Protein AF-A0A3S0BP00-F1 (afdb_monomer_lite)

Structure (mmCIF, N/CA/C/O backbone):
data_AF-A0A3S0BP00-F1
#
_entry.id   AF-A0A3S0BP00-F1
#
loop_
_atom_site.group_PDB
_atom_site.id
_atom_site.type_symbol
_atom_site.label_atom_id
_atom_site.label_alt_id
_atom_site.label_comp_id
_atom_site.label_asym_id
_atom_site.label_entity_id
_atom_site.label_seq_id
_atom_site.pdbx_PDB_ins_code
_atom_site.Cartn_x
_atom_site.Cartn_y
_atom_site.Cartn_z
_atom_site.occupancy
_atom_site.B_iso_or_equiv
_atom_site.auth_seq_id
_atom_site.auth_comp_id
_atom_site.auth_asym_id
_atom_site.auth_atom_id
_atom_site.pdbx_PDB_model_num
ATOM 1 N N . MET A 1 1 ? 14.928 4.544 -26.902 1.00 78.81 1 MET A N 1
ATOM 2 C CA . MET A 1 1 ? 15.218 5.334 -25.684 1.00 78.81 1 MET A CA 1
ATOM 3 C C . MET A 1 1 ? 14.248 4.866 -24.608 1.00 78.81 1 MET A C 1
ATOM 5 O O . MET A 1 1 ? 13.083 4.694 -24.941 1.00 78.81 1 MET A O 1
ATOM 9 N N . TRP A 1 2 ? 14.721 4.586 -23.392 1.00 85.06 2 TRP A N 1
ATOM 10 C CA . TRP A 1 2 ? 13.916 4.053 -22.280 1.00 85.06 2 TRP A CA 1
ATOM 11 C C . TRP A 1 2 ? 13.899 5.054 -21.118 1.00 85.06 2 TRP A C 1
ATOM 13 O O . TRP A 1 2 ? 14.883 5.765 -20.926 1.00 85.06 2 TRP A O 1
ATOM 23 N N . ALA A 1 3 ? 12.807 5.092 -20.351 1.00 86.81 3 ALA A N 1
ATOM 24 C CA . ALA A 1 3 ? 12.664 5.904 -19.141 1.00 86.81 3 ALA A CA 1
ATOM 25 C C . ALA A 1 3 ? 12.012 5.068 -18.027 1.00 86.81 3 ALA A C 1
ATOM 27 O O . ALA A 1 3 ? 11.095 4.292 -18.296 1.00 86.81 3 ALA A O 1
ATOM 28 N N . LEU A 1 4 ? 12.501 5.210 -16.794 1.00 87.50 4 LEU A N 1
ATOM 29 C CA . LEU A 1 4 ? 12.052 4.470 -15.609 1.00 87.50 4 LEU A CA 1
ATOM 30 C C . LEU A 1 4 ? 12.280 5.298 -14.340 1.00 87.50 4 LEU A C 1
ATOM 32 O O . LEU A 1 4 ? 13.066 6.245 -14.352 1.00 87.50 4 LEU A O 1
ATOM 36 N N . GLY A 1 5 ? 11.629 4.912 -13.250 1.00 85.00 5 GLY A N 1
ATOM 37 C CA . GLY A 1 5 ? 11.647 5.598 -11.967 1.00 85.00 5 GLY A CA 1
ATOM 38 C C . GLY A 1 5 ? 10.783 6.854 -11.968 1.00 85.00 5 GLY A C 1
ATOM 39 O O . GLY A 1 5 ? 9.854 7.007 -12.766 1.00 85.00 5 GLY A O 1
ATOM 40 N N . ASP A 1 6 ? 11.130 7.780 -11.082 1.00 88.00 6 ASP A N 1
ATOM 41 C CA . ASP A 1 6 ? 10.330 8.963 -10.746 1.00 88.00 6 ASP A CA 1
ATOM 42 C C . ASP A 1 6 ? 10.063 9.906 -11.932 1.00 88.00 6 ASP A C 1
ATOM 44 O O . ASP A 1 6 ? 9.112 10.681 -11.901 1.00 88.00 6 ASP A O 1
ATOM 48 N N . ILE A 1 7 ? 10.857 9.823 -13.009 1.00 88.50 7 ILE A N 1
ATOM 49 C CA . ILE A 1 7 ? 10.623 10.589 -14.246 1.00 88.50 7 ILE A CA 1
ATOM 50 C C . ILE A 1 7 ? 9.359 10.135 -14.996 1.00 88.50 7 ILE A C 1
ATOM 52 O O . ILE A 1 7 ? 8.785 10.905 -15.762 1.00 88.50 7 ILE A O 1
ATOM 56 N N . ARG A 1 8 ? 8.939 8.878 -14.806 1.00 82.50 8 ARG A N 1
ATOM 57 C CA . ARG A 1 8 ? 7.777 8.276 -15.476 1.00 82.50 8 ARG A CA 1
ATOM 58 C C . ARG A 1 8 ? 6.666 7.954 -14.486 1.00 82.50 8 ARG A C 1
ATOM 60 O O . ARG A 1 8 ? 5.494 8.055 -14.846 1.00 82.50 8 ARG A O 1
ATOM 67 N N . ASN A 1 9 ? 7.016 7.520 -13.278 1.00 76.25 9 ASN A N 1
ATOM 68 C CA . ASN A 1 9 ? 6.056 6.953 -12.347 1.00 76.25 9 ASN A CA 1
ATOM 69 C C . ASN A 1 9 ? 5.462 8.009 -11.400 1.00 76.25 9 ASN A C 1
ATOM 71 O O . ASN A 1 9 ? 6.221 8.645 -10.668 1.00 76.25 9 ASN A O 1
ATOM 75 N N . PRO A 1 10 ? 4.124 8.171 -11.342 1.00 76.06 10 PRO A N 1
ATOM 76 C CA . PRO A 1 10 ? 3.500 9.024 -10.330 1.00 76.06 10 PRO A CA 1
ATOM 77 C C . PRO A 1 10 ? 3.740 8.505 -8.902 1.00 76.06 10 PRO A C 1
ATOM 79 O O . PRO A 1 10 ? 3.778 9.294 -7.961 1.00 76.06 10 PRO A O 1
ATOM 82 N N . ASN A 1 11 ? 3.951 7.195 -8.737 1.00 76.06 11 ASN A N 1
ATOM 83 C CA . ASN A 1 11 ? 4.337 6.579 -7.475 1.00 76.06 11 ASN A CA 1
ATOM 84 C C . ASN A 1 11 ? 5.871 6.554 -7.378 1.00 76.06 11 ASN A C 1
ATOM 86 O O . ASN A 1 11 ? 6.528 5.626 -7.855 1.00 76.06 11 ASN A O 1
ATOM 90 N N . GLN A 1 12 ? 6.439 7.588 -6.761 1.00 83.31 12 GLN A N 1
ATOM 91 C CA . GLN A 1 12 ? 7.886 7.799 -6.615 1.00 83.31 12 GLN A CA 1
ATOM 92 C C . GLN A 1 12 ? 8.483 6.896 -5.521 1.00 83.31 12 GLN A C 1
ATOM 94 O O . GLN A 1 12 ? 8.843 7.335 -4.428 1.00 83.31 12 GLN A O 1
ATOM 99 N N . LEU A 1 13 ? 8.498 5.585 -5.780 1.00 81.94 13 LEU A N 1
ATOM 100 C CA . LEU A 1 13 ? 8.856 4.552 -4.809 1.00 81.94 13 LEU A CA 1
ATOM 101 C C . LEU A 1 13 ? 10.040 3.713 -5.302 1.00 81.94 13 LEU A C 1
ATOM 103 O O . LEU A 1 13 ? 9.995 3.099 -6.369 1.00 81.94 13 LEU A O 1
ATOM 107 N N . LYS A 1 14 ? 11.077 3.584 -4.461 1.00 83.38 14 LYS A N 1
ATOM 108 C CA . LYS A 1 14 ? 12.309 2.829 -4.773 1.00 83.38 14 LYS A CA 1
ATOM 109 C C . LYS A 1 14 ? 12.038 1.410 -5.286 1.00 83.38 14 LYS A C 1
ATOM 111 O O . LYS A 1 14 ? 12.665 0.955 -6.241 1.00 83.38 14 LYS A O 1
ATOM 116 N N . HIS A 1 15 ? 11.138 0.675 -4.635 1.00 82.75 15 HIS A N 1
ATOM 117 C CA . HIS A 1 15 ? 10.867 -0.718 -5.001 1.00 82.75 15 HIS A CA 1
ATOM 118 C C . HIS A 1 15 ? 10.164 -0.831 -6.364 1.00 82.75 15 HIS A C 1
ATOM 120 O O . HIS A 1 15 ? 10.366 -1.818 -7.074 1.00 82.75 15 HIS A O 1
ATOM 126 N N . LEU A 1 16 ? 9.397 0.190 -6.758 1.00 82.69 16 LEU A N 1
ATOM 127 C CA . LEU A 1 16 ? 8.755 0.257 -8.063 1.00 82.69 16 LEU A CA 1
ATOM 128 C C . LEU A 1 16 ? 9.780 0.555 -9.159 1.00 82.69 16 LEU A C 1
ATOM 130 O O . LEU A 1 16 ? 9.845 -0.198 -10.129 1.00 82.69 16 LEU A O 1
ATOM 134 N N . ALA A 1 17 ? 10.670 1.528 -8.938 1.00 83.12 17 ALA A N 1
ATOM 135 C CA . ALA A 1 17 ? 11.780 1.826 -9.847 1.00 83.12 17 ALA A CA 1
ATOM 136 C C . ALA A 1 17 ? 12.671 0.594 -10.111 1.00 83.12 17 ALA A C 1
ATOM 138 O O . ALA A 1 17 ? 13.029 0.302 -11.252 1.00 83.12 17 ALA A O 1
ATOM 139 N N . ASN A 1 18 ? 12.963 -0.206 -9.077 1.00 86.88 18 ASN A N 1
ATOM 140 C CA . ASN A 1 18 ? 13.702 -1.466 -9.234 1.00 86.88 18 ASN A CA 1
ATOM 141 C C . ASN A 1 18 ? 12.959 -2.486 -10.116 1.00 86.88 18 ASN A C 1
ATOM 143 O O . ASN A 1 18 ? 13.577 -3.229 -10.885 1.00 86.88 18 ASN A O 1
ATOM 147 N N . ARG A 1 19 ? 11.629 -2.555 -9.999 1.00 84.94 19 ARG A N 1
ATOM 148 C CA . ARG A 1 19 ? 10.803 -3.481 -10.783 1.00 84.94 19 ARG A CA 1
ATOM 149 C C . ARG A 1 19 ? 10.701 -3.031 -12.242 1.00 84.94 19 ARG A C 1
ATOM 151 O O . ARG A 1 19 ? 10.785 -3.875 -13.131 1.00 84.94 19 ARG A O 1
ATOM 158 N N . GLU A 1 20 ? 10.609 -1.727 -12.483 1.00 88.19 20 GLU A N 1
ATOM 159 C CA . GLU A 1 20 ? 10.682 -1.126 -13.819 1.00 88.19 20 GLU A CA 1
ATOM 160 C C . GLU A 1 20 ? 12.042 -1.360 -14.479 1.00 88.19 20 GLU A C 1
ATOM 162 O O . GLU A 1 20 ? 12.088 -1.746 -15.645 1.00 88.19 20 GLU A O 1
ATOM 167 N N . ALA A 1 21 ? 13.144 -1.214 -13.733 1.00 89.44 21 ALA A N 1
ATOM 168 C CA . ALA A 1 21 ? 14.489 -1.498 -14.231 1.00 89.44 21 ALA A CA 1
ATOM 169 C C . ALA A 1 21 ? 14.614 -2.938 -14.737 1.00 89.44 21 ALA A C 1
ATOM 171 O O . ALA A 1 21 ? 15.103 -3.161 -15.841 1.00 89.44 21 ALA A O 1
ATOM 172 N N . ARG A 1 22 ? 14.098 -3.918 -13.984 1.00 90.12 22 ARG A N 1
ATOM 173 C CA . ARG A 1 22 ? 14.075 -5.322 -14.426 1.00 90.12 22 ARG A CA 1
ATOM 174 C C . ARG A 1 22 ? 13.313 -5.523 -15.737 1.00 90.12 22 ARG A C 1
ATOM 176 O O . ARG A 1 22 ? 13.783 -6.266 -16.592 1.00 90.12 22 ARG A O 1
ATOM 183 N N . VAL A 1 23 ? 12.159 -4.875 -15.893 1.00 91.38 23 VAL A N 1
ATOM 184 C CA . VAL A 1 23 ? 11.351 -4.953 -17.122 1.00 91.38 23 VAL A CA 1
ATOM 185 C C . VAL A 1 23 ? 12.072 -4.295 -18.297 1.00 91.38 23 VAL A C 1
ATOM 187 O O . VAL A 1 23 ? 12.122 -4.869 -19.380 1.00 91.38 23 VAL A O 1
ATOM 190 N N . ALA A 1 24 ? 12.684 -3.130 -18.081 1.00 91.69 24 ALA A N 1
ATOM 191 C CA . ALA A 1 24 ? 13.457 -2.442 -19.107 1.00 91.69 24 ALA A CA 1
ATOM 192 C C . ALA A 1 24 ? 14.658 -3.282 -19.570 1.00 91.69 24 ALA A C 1
ATOM 194 O O . ALA A 1 24 ? 14.841 -3.464 -20.770 1.00 91.69 24 ALA A O 1
ATOM 195 N N . PHE A 1 25 ? 15.436 -3.848 -18.639 1.00 93.62 25 PHE A N 1
ATOM 196 C CA . PHE A 1 25 ? 16.562 -4.720 -18.983 1.00 93.62 25 PHE A CA 1
ATOM 197 C C . PHE A 1 25 ? 16.117 -5.983 -19.726 1.00 93.62 25 PHE A C 1
ATOM 199 O O . PHE A 1 25 ? 16.738 -6.324 -20.730 1.00 93.62 25 PHE A O 1
ATOM 206 N N . HIS A 1 26 ? 15.030 -6.636 -19.291 1.00 93.94 26 HIS A N 1
ATOM 207 C CA . HIS A 1 26 ? 14.463 -7.788 -20.004 1.00 93.94 26 HIS A CA 1
ATOM 208 C C . HIS A 1 26 ? 14.100 -7.421 -21.442 1.00 93.94 26 HIS A C 1
ATOM 210 O O . HIS A 1 26 ? 14.543 -8.084 -22.368 1.00 93.94 26 HIS A O 1
ATOM 216 N N . ASN A 1 27 ? 13.362 -6.329 -21.644 1.00 95.44 27 ASN A N 1
ATOM 217 C CA . ASN A 1 27 ? 12.879 -5.944 -22.972 1.00 95.44 27 ASN A CA 1
ATOM 218 C C . ASN A 1 27 ? 13.998 -5.451 -23.903 1.00 95.44 27 ASN A C 1
ATOM 220 O O . ASN A 1 27 ? 13.858 -5.518 -25.121 1.00 95.44 27 ASN A O 1
ATOM 224 N N . VAL A 1 28 ? 15.101 -4.940 -23.348 1.00 94.25 28 VAL A N 1
ATOM 225 C CA . VAL A 1 28 ? 16.313 -4.627 -24.120 1.00 94.25 28 VAL A CA 1
ATOM 226 C C . VAL A 1 28 ? 17.034 -5.906 -24.553 1.00 94.25 28 VAL A C 1
ATOM 228 O O . VAL A 1 28 ? 17.539 -5.956 -25.671 1.00 94.25 28 VAL A O 1
ATOM 231 N N . ALA A 1 29 ? 17.093 -6.921 -23.687 1.00 96.19 29 ALA A N 1
ATOM 232 C CA . ALA A 1 29 ? 17.773 -8.188 -23.961 1.00 96.19 29 ALA A CA 1
ATOM 233 C C . ALA A 1 29 ? 16.952 -9.155 -24.837 1.00 96.19 29 ALA A C 1
ATOM 235 O O . ALA A 1 29 ? 17.541 -9.930 -25.585 1.00 96.19 29 ALA A O 1
ATOM 236 N N . HIS A 1 30 ? 15.621 -9.089 -24.753 1.00 95.19 30 HIS A N 1
ATOM 237 C CA . HIS A 1 30 ? 14.663 -9.975 -25.424 1.00 95.19 30 HIS A CA 1
ATOM 238 C C . HIS A 1 30 ? 13.616 -9.155 -26.196 1.00 95.19 30 HIS A C 1
ATOM 240 O O . HIS A 1 30 ? 12.448 -9.101 -25.798 1.00 95.19 30 HIS A O 1
ATOM 246 N N . PRO A 1 31 ? 14.009 -8.452 -27.275 1.00 92.00 31 PRO A N 1
ATOM 247 C CA . PRO A 1 31 ? 13.094 -7.595 -28.031 1.00 92.00 31 PRO A CA 1
ATOM 248 C C . PRO A 1 31 ? 11.919 -8.360 -28.666 1.00 92.00 31 PRO A C 1
ATOM 250 O O . PRO A 1 31 ? 10.873 -7.769 -28.930 1.00 92.00 31 PRO A O 1
ATOM 253 N N . GLU A 1 32 ? 12.078 -9.660 -28.903 1.00 96.69 32 GLU A N 1
ATOM 254 C CA . GLU A 1 32 ? 11.057 -10.567 -29.429 1.00 96.69 32 GLU A CA 1
ATOM 255 C C . GLU A 1 32 ? 10.016 -11.028 -28.394 1.00 96.69 32 GLU A C 1
ATOM 257 O O . GLU A 1 32 ? 8.931 -11.449 -28.795 1.00 96.69 32 GLU A O 1
ATOM 262 N N . ASP A 1 33 ? 10.309 -10.923 -27.092 1.00 95.62 33 ASP A N 1
ATOM 263 C CA . ASP A 1 33 ? 9.427 -11.365 -25.999 1.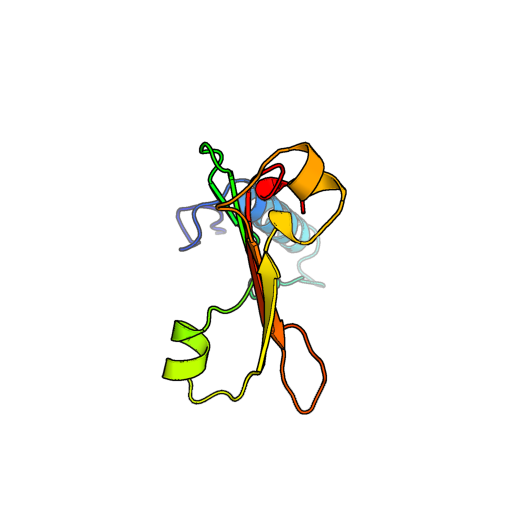00 95.62 33 ASP A CA 1
ATOM 264 C C . ASP A 1 33 ? 9.331 -10.313 -24.874 1.00 95.62 33 ASP A C 1
ATOM 266 O O . ASP A 1 33 ? 9.903 -10.468 -23.785 1.00 95.62 33 ASP A O 1
ATOM 270 N N . PRO A 1 34 ? 8.640 -9.186 -25.128 1.00 93.12 34 PRO A N 1
ATOM 271 C CA . PRO A 1 34 ? 8.560 -8.095 -24.174 1.00 93.12 34 PRO A CA 1
ATOM 272 C C . PRO A 1 34 ? 7.594 -8.404 -23.025 1.00 93.12 34 PRO A C 1
ATOM 274 O O . PRO A 1 34 ? 6.432 -8.765 -23.225 1.00 93.12 34 PRO A O 1
ATOM 277 N N . ILE A 1 35 ? 8.029 -8.112 -21.802 1.00 93.19 35 ILE A N 1
ATOM 278 C CA . ILE A 1 35 ? 7.200 -8.194 -20.598 1.00 93.19 35 ILE A CA 1
ATOM 279 C C . ILE A 1 35 ? 6.662 -6.818 -20.192 1.00 93.19 35 ILE A C 1
ATOM 281 O O . ILE A 1 35 ? 7.246 -5.768 -20.481 1.00 93.19 35 ILE A O 1
ATOM 285 N N . ARG A 1 36 ? 5.524 -6.821 -19.489 1.00 88.62 36 ARG A N 1
ATOM 286 C CA . ARG A 1 36 ? 4.883 -5.618 -18.939 1.00 88.62 36 ARG A CA 1
ATOM 287 C C . ARG A 1 36 ? 4.825 -5.672 -17.423 1.00 88.62 36 ARG A C 1
ATOM 289 O O . ARG A 1 36 ? 4.659 -6.734 -16.826 1.00 88.62 36 ARG A O 1
ATOM 296 N N . LEU A 1 37 ? 4.929 -4.497 -16.815 1.00 83.62 37 LEU A N 1
ATOM 297 C CA . LEU A 1 37 ? 4.760 -4.337 -15.384 1.00 83.62 37 LEU A CA 1
ATOM 298 C C . LEU A 1 37 ? 3.278 -4.173 -15.039 1.00 83.62 37 LEU A C 1
ATOM 300 O O . LEU A 1 37 ? 2.615 -3.287 -15.569 1.00 83.62 37 LEU A O 1
ATOM 304 N N . ASP A 1 38 ? 2.772 -5.009 -14.133 1.00 79.38 38 ASP A N 1
ATOM 305 C CA . ASP A 1 38 ? 1.483 -4.760 -13.491 1.00 79.38 38 ASP A CA 1
ATOM 306 C C . ASP A 1 38 ? 1.674 -3.803 -12.307 1.00 79.38 38 ASP A C 1
ATOM 308 O O . ASP A 1 38 ? 2.258 -4.172 -11.281 1.00 79.38 38 ASP A O 1
ATOM 312 N N . GLU A 1 39 ? 1.196 -2.574 -12.488 1.00 75.19 39 GLU A N 1
ATOM 313 C CA . GLU A 1 39 ? 1.278 -1.465 -11.529 1.00 75.19 39 GLU A CA 1
ATOM 314 C C . GLU A 1 39 ? -0.016 -1.282 -10.730 1.00 75.19 39 GLU A C 1
ATOM 316 O O . GLU A 1 39 ? -0.114 -0.367 -9.919 1.00 75.19 39 GLU A O 1
ATOM 321 N N . ARG A 1 40 ? -1.016 -2.155 -10.916 1.00 73.31 40 ARG A N 1
ATOM 322 C CA . ARG A 1 40 ? -2.293 -2.058 -10.186 1.00 73.31 40 ARG A CA 1
ATOM 323 C C . ARG A 1 40 ? -2.141 -2.314 -8.687 1.00 73.31 40 ARG A C 1
ATOM 325 O O . ARG A 1 40 ? -3.000 -1.925 -7.906 1.00 73.31 40 ARG A O 1
ATOM 332 N N . VAL A 1 41 ? -1.074 -3.006 -8.294 1.00 79.94 41 VAL A N 1
ATOM 333 C CA . VAL A 1 41 ? -0.806 -3.407 -6.911 1.00 79.94 41 VAL A CA 1
ATOM 334 C C . VAL A 1 41 ? 0.616 -2.983 -6.561 1.00 79.94 41 VAL A C 1
ATOM 336 O O . VAL A 1 41 ? 1.570 -3.742 -6.735 1.00 79.94 41 VAL A O 1
ATOM 339 N N . VAL A 1 42 ? 0.754 -1.737 -6.110 1.00 86.38 42 VAL A N 1
ATOM 340 C CA . VAL A 1 42 ? 2.007 -1.185 -5.585 1.00 86.38 42 VAL A CA 1
ATOM 341 C C . VAL A 1 42 ? 1.798 -0.878 -4.100 1.00 86.38 42 VAL A C 1
ATOM 343 O O . VAL A 1 42 ? 1.002 0.008 -3.781 1.00 86.38 42 VAL A O 1
ATOM 346 N N . PRO A 1 43 ? 2.447 -1.616 -3.183 1.00 89.75 43 PRO A N 1
ATOM 347 C CA . PRO A 1 43 ? 2.376 -1.307 -1.764 1.00 89.75 43 PRO A CA 1
ATOM 348 C C . PRO A 1 43 ? 3.157 -0.028 -1.458 1.00 89.75 43 PRO A C 1
ATOM 350 O O . PRO A 1 43 ? 4.188 0.254 -2.063 1.00 89.75 43 PRO A O 1
ATOM 353 N N . HIS A 1 44 ? 2.694 0.740 -0.487 1.00 90.56 44 HIS A N 1
ATOM 354 C CA . HIS A 1 44 ? 3.404 1.898 0.033 1.00 90.56 44 HIS A CA 1
ATOM 355 C C . HIS A 1 44 ? 3.294 1.930 1.553 1.00 90.56 44 HIS A C 1
ATOM 357 O O . HIS A 1 44 ? 2.348 1.399 2.133 1.00 90.56 44 HIS A O 1
ATOM 363 N N . ALA A 1 45 ? 4.290 2.535 2.195 1.00 93.50 45 ALA A N 1
ATOM 364 C CA . ALA A 1 45 ? 4.361 2.598 3.643 1.00 93.50 45 ALA A CA 1
ATOM 365 C C . ALA A 1 45 ? 4.928 3.936 4.120 1.00 93.50 45 ALA A C 1
ATOM 367 O O . ALA A 1 45 ? 5.770 4.543 3.451 1.00 93.50 45 ALA A O 1
ATOM 368 N N . VAL A 1 46 ? 4.483 4.364 5.298 1.00 94.62 46 VAL A N 1
ATOM 369 C CA . VAL A 1 46 ? 5.033 5.489 6.055 1.00 94.62 46 VAL A CA 1
ATOM 370 C C . VAL A 1 46 ? 5.609 4.930 7.352 1.00 94.62 46 VAL A C 1
ATOM 372 O O . VAL A 1 46 ? 4.887 4.363 8.168 1.00 94.62 46 VAL A O 1
ATOM 375 N N . PHE A 1 47 ? 6.916 5.103 7.550 1.00 93.19 47 PHE A N 1
ATOM 376 C CA . PHE A 1 47 ? 7.663 4.570 8.698 1.00 93.19 47 PHE A CA 1
ATOM 377 C C . PHE A 1 47 ? 7.629 5.513 9.916 1.00 93.19 47 PHE A C 1
ATOM 379 O O . PHE A 1 47 ? 8.627 5.685 10.614 1.00 93.19 47 PHE A O 1
ATOM 386 N N . SER A 1 48 ? 6.499 6.194 10.129 1.00 92.69 48 SER A N 1
ATOM 387 C CA . SER A 1 48 ? 6.248 7.008 11.323 1.00 92.69 48 SER A CA 1
ATOM 388 C C . SER A 1 48 ? 5.938 6.130 12.539 1.00 92.69 48 SER A C 1
ATOM 390 O O . SER A 1 48 ? 5.940 4.905 12.452 1.00 92.69 48 SER A O 1
ATOM 392 N N . HIS A 1 49 ? 5.642 6.758 13.678 1.00 89.94 49 HIS A N 1
ATOM 393 C CA . HIS A 1 49 ? 5.060 6.072 14.827 1.00 89.94 49 HIS A CA 1
ATOM 394 C C . HIS A 1 49 ? 3.636 6.601 15.087 1.00 89.94 49 HIS A C 1
ATOM 396 O O . HIS A 1 49 ? 3.508 7.776 15.443 1.00 89.94 49 HIS A O 1
ATOM 402 N N . PRO A 1 50 ? 2.580 5.781 14.909 1.00 91.44 50 PRO A N 1
ATOM 403 C CA . PRO A 1 50 ? 2.593 4.405 14.389 1.00 91.44 50 PRO A CA 1
ATOM 404 C C . PRO A 1 50 ? 2.957 4.327 12.892 1.00 91.44 50 PRO A C 1
ATOM 406 O O . PRO A 1 50 ? 2.884 5.326 12.167 1.00 91.44 50 PRO A O 1
ATOM 409 N N . GLU A 1 51 ? 3.364 3.138 12.438 1.00 95.38 51 GLU A N 1
ATOM 410 C CA . GLU A 1 51 ? 3.607 2.871 11.016 1.00 95.38 51 GLU A CA 1
ATOM 411 C C . GLU A 1 51 ? 2.281 2.819 10.255 1.00 95.38 51 GLU A C 1
ATOM 413 O O . GLU A 1 51 ? 1.232 2.505 10.824 1.00 95.38 51 GLU A O 1
ATOM 418 N N . ILE A 1 52 ? 2.339 3.081 8.952 1.00 96.44 52 ILE A N 1
ATOM 419 C CA . ILE A 1 52 ? 1.202 2.944 8.042 1.00 96.44 52 ILE A CA 1
ATOM 420 C C . ILE A 1 52 ? 1.645 2.105 6.847 1.00 96.44 52 ILE A C 1
ATOM 422 O O . ILE A 1 52 ? 2.678 2.397 6.250 1.00 96.44 52 ILE A O 1
ATOM 426 N N . GLY A 1 53 ? 0.850 1.105 6.480 1.00 96.25 53 GLY A N 1
ATOM 427 C CA . GLY A 1 53 ? 1.011 0.300 5.272 1.00 96.25 53 GLY A CA 1
ATOM 428 C C . GLY A 1 53 ? -0.276 0.300 4.457 1.00 96.25 53 GLY A C 1
ATOM 429 O O . GLY A 1 53 ? -1.375 0.225 5.009 1.00 96.25 53 GLY A O 1
ATOM 430 N N . SER A 1 54 ? -0.171 0.421 3.138 1.00 95.38 54 SER A N 1
ATOM 431 C CA . SER A 1 54 ? -1.338 0.405 2.260 1.00 95.38 54 SER A CA 1
ATOM 432 C C . SER A 1 54 ? -1.016 -0.153 0.881 1.00 95.38 54 SER A C 1
ATOM 434 O O . SER A 1 54 ? 0.087 -0.001 0.353 1.00 95.38 54 SER A O 1
ATOM 436 N N . VAL A 1 55 ? -1.998 -0.816 0.279 1.00 94.31 55 VAL A N 1
ATOM 437 C CA . VAL A 1 55 ? -1.913 -1.364 -1.071 1.00 94.31 55 VAL A CA 1
ATOM 438 C C . VAL A 1 55 ? -3.288 -1.383 -1.736 1.00 94.31 55 VAL A C 1
ATOM 440 O O . VAL A 1 55 ? -4.300 -1.672 -1.099 1.00 94.31 55 VAL A O 1
ATOM 443 N N . GLY A 1 56 ? -3.319 -1.136 -3.046 1.00 93.69 56 GLY A N 1
ATOM 444 C CA . GLY A 1 56 ? -4.537 -1.211 -3.854 1.00 93.69 56 GLY A CA 1
ATOM 445 C C . GLY A 1 56 ? -5.466 -0.008 -3.677 1.00 93.69 56 GLY A C 1
ATOM 446 O O . GLY A 1 56 ? -5.022 1.113 -3.442 1.00 93.69 56 GLY A O 1
ATOM 447 N N . GLU A 1 57 ? -6.764 -0.248 -3.844 1.00 94.94 57 GLU A N 1
ATOM 448 C CA . GLU A 1 57 ? -7.794 0.791 -3.855 1.00 94.94 57 GLU A CA 1
ATOM 449 C C . GLU A 1 57 ? -8.119 1.328 -2.454 1.00 94.94 57 GLU A C 1
ATOM 451 O O . GLU A 1 57 ? -7.999 0.632 -1.442 1.00 94.94 57 GLU A O 1
ATOM 456 N N . THR A 1 58 ? -8.618 2.561 -2.402 1.00 96.00 58 THR A N 1
ATOM 457 C CA . THR A 1 58 ? -9.182 3.175 -1.192 1.00 96.00 58 THR A CA 1
ATOM 458 C C . THR A 1 58 ? -10.708 3.176 -1.259 1.00 96.00 58 THR A C 1
ATOM 460 O O . THR A 1 58 ? -11.302 3.070 -2.329 1.00 96.00 58 THR A O 1
ATOM 463 N N . GLU A 1 59 ? -11.379 3.360 -0.122 1.00 97.38 59 GLU A N 1
ATOM 464 C CA . GLU A 1 59 ? -12.841 3.530 -0.116 1.00 97.38 59 GLU A CA 1
ATOM 465 C C . GLU A 1 59 ? -13.269 4.742 -0.952 1.00 97.38 59 GLU A C 1
ATOM 467 O O . GLU A 1 59 ? -14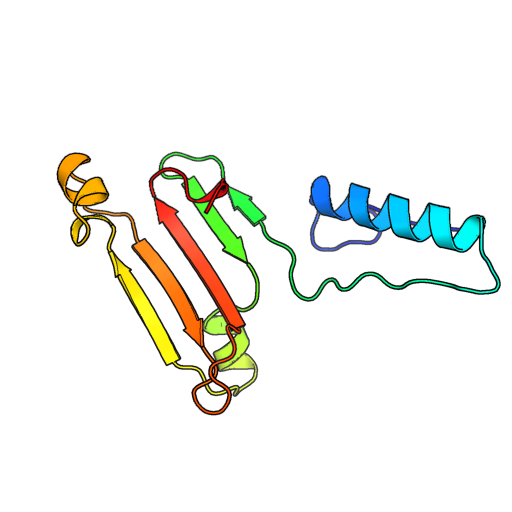.274 4.681 -1.654 1.00 97.38 59 GLU A O 1
ATOM 472 N N . ALA A 1 60 ? -12.476 5.819 -0.928 1.00 97.25 60 ALA A N 1
ATOM 473 C CA . ALA A 1 60 ? -12.739 7.027 -1.700 1.00 97.25 60 ALA A CA 1
ATOM 474 C C . ALA A 1 60 ? -12.637 6.775 -3.211 1.00 97.25 60 ALA A C 1
ATOM 476 O O . ALA A 1 60 ? -13.534 7.179 -3.947 1.00 97.25 60 ALA A O 1
ATOM 477 N N . THR A 1 61 ? -11.593 6.077 -3.674 1.00 95.25 61 THR A N 1
ATOM 478 C CA . THR A 1 61 ? -11.427 5.762 -5.104 1.00 95.25 61 THR A CA 1
ATOM 479 C C . THR A 1 61 ? -12.519 4.813 -5.594 1.00 95.25 61 THR A C 1
ATOM 481 O O . THR A 1 61 ? -13.085 5.032 -6.664 1.00 95.25 61 THR A O 1
ATOM 484 N N . LEU A 1 62 ? -12.906 3.819 -4.787 1.00 96.25 62 LEU A N 1
ATOM 485 C CA . LEU A 1 62 ? -14.009 2.909 -5.115 1.00 96.25 62 LEU A CA 1
ATOM 486 C C . LEU A 1 62 ? -15.365 3.619 -5.144 1.00 96.25 62 LEU A C 1
ATOM 488 O O . LEU A 1 62 ? -16.145 3.396 -6.071 1.00 96.25 62 LEU A O 1
ATOM 492 N N . ALA A 1 63 ? -15.633 4.493 -4.171 1.00 95.81 63 ALA A N 1
ATOM 493 C CA . ALA A 1 63 ? -16.858 5.283 -4.122 1.00 95.81 63 ALA A CA 1
ATOM 494 C C . ALA A 1 63 ? -16.961 6.236 -5.322 1.00 95.81 63 ALA A C 1
ATOM 496 O O . ALA A 1 63 ? -18.006 6.296 -5.967 1.00 95.81 63 ALA A O 1
ATOM 497 N N . GLN A 1 64 ? -15.869 6.923 -5.674 1.00 96.56 64 GLN A N 1
ATOM 498 C CA . GLN A 1 64 ? -15.799 7.784 -6.861 1.00 96.56 64 GLN A CA 1
ATOM 499 C C . GLN A 1 64 ? -16.012 7.000 -8.161 1.00 96.56 64 GLN A C 1
ATOM 501 O O . GLN A 1 64 ? -16.673 7.491 -9.072 1.00 96.56 64 GLN A O 1
ATOM 506 N N . ALA A 1 65 ? -15.496 5.772 -8.239 1.00 95.50 65 ALA A N 1
ATOM 507 C CA . ALA A 1 65 ? -15.685 4.886 -9.384 1.00 95.50 65 ALA A CA 1
ATOM 508 C C . ALA A 1 65 ? -17.068 4.200 -9.420 1.00 95.50 65 ALA A C 1
ATOM 510 O O . ALA A 1 65 ? -17.340 3.437 -10.347 1.00 95.50 65 ALA A O 1
ATOM 511 N N . GLY A 1 66 ? -17.929 4.410 -8.414 1.00 96.19 66 GLY A N 1
ATOM 512 C CA . GLY A 1 66 ? -19.221 3.723 -8.295 1.00 96.19 66 GLY A CA 1
ATOM 513 C C . GLY A 1 66 ? -19.095 2.203 -8.135 1.00 96.19 66 GLY A C 1
ATOM 514 O O . GLY A 1 66 ? -20.035 1.462 -8.431 1.00 96.19 66 GLY A O 1
ATOM 515 N N . ARG A 1 67 ? -17.931 1.709 -7.697 1.00 96.00 67 ARG A N 1
ATOM 516 C CA . ARG A 1 67 ? -17.665 0.279 -7.550 1.00 96.00 67 ARG A CA 1
ATOM 517 C C . ARG A 1 67 ? -18.161 -0.196 -6.192 1.00 96.00 67 ARG A C 1
ATOM 519 O O . ARG A 1 67 ? -17.802 0.369 -5.166 1.00 96.00 67 ARG A O 1
ATOM 526 N N . ARG A 1 68 ? -18.958 -1.266 -6.172 1.00 96.94 68 ARG A N 1
ATOM 527 C CA . ARG A 1 68 ? -19.398 -1.891 -4.916 1.00 96.94 68 ARG A CA 1
ATOM 528 C C . ARG A 1 68 ? -18.224 -2.557 -4.202 1.00 96.94 68 ARG A C 1
ATOM 530 O O . ARG A 1 68 ? -17.418 -3.237 -4.835 1.00 96.94 68 ARG A O 1
ATOM 537 N N . PHE A 1 69 ? -18.172 -2.389 -2.887 1.00 97.94 69 PHE A N 1
ATOM 538 C CA . PHE A 1 69 ? -17.217 -3.045 -2.003 1.00 97.94 69 PHE A CA 1
ATOM 539 C C . PHE A 1 69 ? -17.823 -3.225 -0.609 1.00 97.94 69 PHE A C 1
ATOM 541 O O . PHE A 1 69 ? -18.776 -2.537 -0.240 1.00 97.94 69 PHE A O 1
ATOM 548 N N . VAL A 1 70 ? -17.255 -4.145 0.163 1.00 98.12 70 VAL A N 1
ATOM 549 C CA . VAL A 1 70 ? -17.493 -4.297 1.601 1.00 98.12 70 VAL A CA 1
ATOM 550 C C . VAL A 1 70 ? -16.192 -4.072 2.361 1.00 98.12 70 VAL A C 1
ATOM 552 O O . VAL A 1 70 ? -15.102 -4.296 1.829 1.00 98.12 70 VAL A O 1
ATOM 555 N N . VAL A 1 71 ? -16.308 -3.615 3.606 1.00 98.31 71 VAL A N 1
ATOM 556 C CA . VAL A 1 71 ? -15.167 -3.302 4.470 1.00 98.31 71 VAL A CA 1
ATOM 557 C C . VAL A 1 71 ? -15.065 -4.351 5.568 1.00 98.31 71 VAL A C 1
ATOM 559 O O . VAL A 1 71 ? -15.967 -4.485 6.391 1.00 98.31 71 VAL A O 1
ATOM 562 N N . GLY A 1 72 ? -13.949 -5.075 5.601 1.00 97.00 72 GLY A N 1
ATOM 563 C CA . GLY A 1 72 ? -13.532 -5.848 6.765 1.00 97.00 72 GLY A CA 1
ATOM 564 C C . GLY A 1 72 ? -12.536 -5.026 7.571 1.00 97.00 72 GLY A C 1
ATOM 565 O O . GLY A 1 72 ? -11.483 -4.673 7.050 1.00 97.00 72 GLY A O 1
ATOM 566 N N . ARG A 1 73 ? -12.846 -4.710 8.828 1.00 96.12 73 ARG A N 1
ATOM 567 C CA . ARG A 1 73 ? -11.954 -3.960 9.722 1.00 96.12 73 ARG A CA 1
ATOM 568 C C . ARG A 1 73 ? -11.792 -4.697 11.045 1.00 96.12 73 ARG A C 1
ATOM 570 O O . ARG A 1 73 ? -12.762 -5.251 11.560 1.00 96.12 73 ARG A O 1
ATOM 577 N N . ARG A 1 74 ? -10.576 -4.674 11.587 1.00 94.88 74 ARG A N 1
ATOM 578 C CA . ARG A 1 74 ? -10.257 -5.110 12.947 1.00 94.88 74 ARG A CA 1
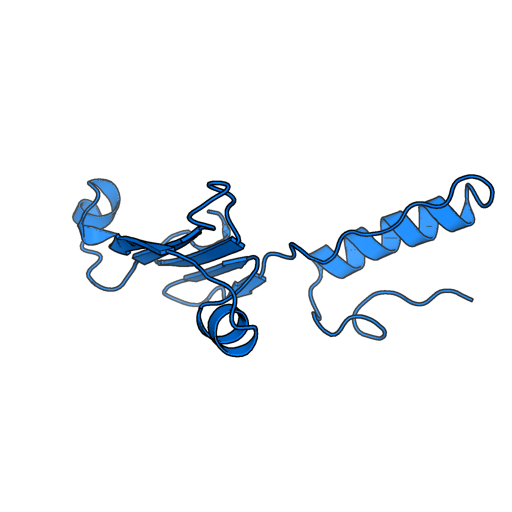ATOM 579 C C . ARG A 1 74 ? -9.293 -4.134 13.589 1.00 94.88 74 ARG A C 1
ATOM 581 O O . ARG A 1 74 ? -8.301 -3.762 12.965 1.00 94.88 74 ARG A O 1
ATOM 588 N N . ASP A 1 75 ? -9.592 -3.738 14.815 1.00 95.25 75 ASP A N 1
ATOM 589 C CA . ASP A 1 75 ? -8.691 -2.906 15.599 1.00 95.25 75 ASP A CA 1
ATOM 590 C C . ASP A 1 75 ? -7.629 -3.805 16.254 1.00 95.25 75 ASP A C 1
ATOM 592 O O . ASP A 1 75 ? -7.874 -4.980 16.539 1.00 95.25 75 ASP A O 1
ATOM 596 N N . TYR A 1 76 ? -6.414 -3.289 16.442 1.00 91.56 76 TYR A N 1
ATOM 597 C CA . TYR A 1 76 ? -5.308 -4.091 16.980 1.00 91.56 76 TYR A CA 1
ATOM 598 C C . TYR A 1 76 ? -5.579 -4.535 18.421 1.00 91.56 76 TYR A C 1
ATOM 600 O O . TYR A 1 76 ? -5.294 -5.679 18.773 1.00 91.56 76 TYR A O 1
ATOM 608 N N . GLY A 1 77 ? -6.194 -3.672 19.232 1.00 90.50 77 GLY A N 1
ATOM 609 C CA . GLY A 1 77 ? -6.588 -3.994 20.605 1.00 90.50 77 GLY A CA 1
ATOM 610 C C . GLY A 1 77 ? -7.535 -5.197 20.730 1.00 90.50 77 GLY A C 1
ATOM 611 O O . GLY A 1 77 ? -7.591 -5.809 21.794 1.00 90.50 77 GLY A O 1
ATOM 612 N N . ASP A 1 78 ? -8.222 -5.591 19.650 1.00 90.69 78 ASP A N 1
ATOM 613 C CA . ASP A 1 78 ? -9.127 -6.749 19.641 1.00 90.69 78 ASP A CA 1
ATOM 614 C C . ASP A 1 78 ? -8.396 -8.097 19.513 1.00 90.69 78 ASP A C 1
ATOM 616 O O . ASP A 1 78 ? -9.010 -9.155 19.680 1.00 90.69 78 ASP A O 1
ATOM 620 N N . VAL A 1 79 ? -7.099 -8.099 19.179 1.00 89.00 79 VAL A N 1
ATOM 621 C CA . VAL A 1 79 ? -6.288 -9.320 19.069 1.00 89.00 79 VAL A CA 1
ATOM 622 C C . VAL A 1 79 ? -5.286 -9.417 20.214 1.00 89.00 79 VAL A C 1
ATOM 624 O O . VAL A 1 79 ? -4.774 -8.413 20.695 1.00 89.00 79 VAL A O 1
ATOM 627 N N . ALA A 1 80 ? -4.953 -10.642 20.634 1.00 85.94 80 ALA A N 1
ATOM 628 C CA . ALA A 1 80 ? -4.122 -10.888 21.820 1.00 85.94 80 ALA A CA 1
ATOM 629 C C . ALA A 1 80 ? -2.784 -10.124 21.815 1.00 85.94 80 ALA A C 1
ATOM 631 O O . ALA A 1 80 ? -2.343 -9.646 22.856 1.00 85.94 80 ALA A O 1
ATOM 632 N N . TYR A 1 81 ? -2.155 -9.989 20.642 1.00 84.94 81 TYR A N 1
ATOM 633 C CA . TYR A 1 81 ? -0.905 -9.246 20.503 1.00 84.94 81 TYR A CA 1
ATOM 634 C C . TYR A 1 81 ? -1.096 -7.735 20.686 1.00 84.94 81 TYR A C 1
ATOM 636 O O . TYR A 1 81 ? -0.347 -7.122 21.436 1.00 84.94 81 TYR A O 1
ATOM 644 N N . GLY A 1 82 ? -2.114 -7.136 20.060 1.00 83.00 82 GLY A N 1
ATOM 645 C CA . GLY A 1 82 ? -2.382 -5.705 20.212 1.00 83.00 82 GLY A CA 1
ATOM 646 C C . GLY A 1 82 ? -2.924 -5.349 21.597 1.00 83.00 82 GLY A C 1
ATOM 647 O O . GLY A 1 82 ? -2.553 -4.311 22.132 1.00 83.00 82 GLY A O 1
ATOM 648 N N . TRP A 1 83 ? -3.686 -6.246 22.234 1.00 86.06 83 TRP A N 1
ATOM 649 C CA . TRP A 1 83 ? -4.053 -6.119 23.647 1.00 86.06 83 TRP A CA 1
ATOM 650 C C . TRP A 1 83 ? -2.819 -6.086 24.558 1.00 86.06 83 TRP A C 1
ATOM 652 O O . TRP A 1 83 ? -2.717 -5.217 25.418 1.00 86.06 83 TRP A O 1
ATOM 662 N N . ALA A 1 84 ? -1.852 -6.984 24.340 1.00 88.38 84 ALA A N 1
ATOM 663 C CA . ALA A 1 84 ? -0.605 -7.012 25.108 1.00 88.38 84 ALA A CA 1
ATOM 664 C C . ALA A 1 84 ? 0.285 -5.777 24.871 1.00 88.38 84 ALA A C 1
ATOM 666 O O . ALA A 1 84 ? 1.100 -5.439 25.726 1.00 88.38 84 ALA A O 1
ATOM 667 N N . LEU A 1 85 ? 0.139 -5.116 23.720 1.00 87.62 85 LEU A N 1
ATOM 668 C CA . LEU A 1 85 ? 0.791 -3.843 23.408 1.00 87.62 85 LEU A CA 1
ATOM 669 C C . LEU A 1 85 ? 0.013 -2.624 23.926 1.00 87.62 85 LEU A C 1
ATOM 671 O O . LEU A 1 85 ? 0.481 -1.504 23.737 1.00 87.62 85 LEU A O 1
ATOM 675 N N . GLU A 1 86 ? -1.157 -2.831 24.539 1.00 89.06 86 GLU A N 1
ATOM 676 C CA . GLU A 1 86 ? -2.088 -1.772 24.941 1.00 89.06 86 GLU A CA 1
ATOM 677 C C . GLU A 1 86 ? -2.423 -0.810 23.779 1.00 89.06 86 GLU A C 1
ATOM 679 O O . GLU A 1 86 ? -2.596 0.394 23.970 1.00 89.06 86 GLU A O 1
ATOM 684 N N . ASP A 1 87 ? -2.510 -1.333 22.547 1.00 87.38 87 ASP A N 1
ATOM 685 C CA . ASP A 1 87 ? -2.793 -0.517 21.365 1.00 87.38 87 ASP A CA 1
ATOM 686 C C . ASP A 1 87 ? -4.287 -0.173 21.280 1.00 87.38 87 ASP A C 1
ATOM 688 O O . ASP A 1 87 ? -5.144 -1.037 21.078 1.00 87.38 87 ASP A O 1
ATOM 692 N N . LEU A 1 88 ? -4.584 1.122 21.402 1.00 88.25 88 LEU A N 1
ATOM 693 C CA . LEU A 1 88 ? -5.936 1.684 21.338 1.00 88.25 88 LEU A CA 1
ATOM 694 C C . LEU A 1 88 ? -6.211 2.457 20.038 1.00 88.25 88 LEU A C 1
ATOM 696 O O . LEU A 1 88 ? -7.270 3.066 19.895 1.00 88.25 88 LEU A O 1
ATOM 700 N N . THR A 1 89 ? -5.248 2.501 19.115 1.00 90.12 89 THR A N 1
ATOM 701 C CA . THR A 1 89 ? -5.264 3.419 17.961 1.00 90.12 89 THR A CA 1
ATOM 702 C C . THR A 1 89 ? -5.068 2.722 16.617 1.00 90.12 89 THR A C 1
ATOM 704 O O . THR A 1 89 ? -5.538 3.226 15.593 1.00 90.12 89 THR A O 1
ATOM 707 N N . GLY A 1 90 ? -4.395 1.570 16.609 1.00 94.06 90 GLY A N 1
ATOM 708 C CA . GLY A 1 90 ? -4.096 0.790 15.419 1.00 94.06 90 GLY A CA 1
ATOM 709 C C . GLY A 1 90 ? -5.284 -0.014 14.891 1.00 94.06 90 GLY A C 1
ATOM 710 O O . GLY A 1 90 ? -6.154 -0.465 15.639 1.00 94.06 90 GLY A O 1
ATOM 711 N N . PHE A 1 91 ? -5.307 -0.231 13.577 1.00 96.44 91 PHE A N 1
ATOM 712 C CA . PHE A 1 91 ? -6.280 -1.096 12.916 1.00 96.44 91 PHE A CA 1
ATOM 713 C C . PHE A 1 91 ? -5.744 -1.672 11.604 1.00 96.44 91 PHE A C 1
ATOM 715 O O . PHE A 1 91 ? -4.904 -1.073 10.933 1.00 96.44 91 PHE A O 1
ATOM 722 N N . ALA A 1 92 ? -6.320 -2.799 11.192 1.00 96.69 92 ALA A N 1
ATOM 723 C CA . ALA A 1 92 ? -6.200 -3.358 9.852 1.00 96.69 92 ALA A CA 1
ATOM 724 C C . ALA A 1 92 ? -7.561 -3.322 9.144 1.00 96.69 92 ALA A C 1
ATOM 726 O O . ALA A 1 92 ? -8.594 -3.693 9.708 1.00 96.69 92 ALA A O 1
ATOM 727 N N . LYS A 1 93 ? -7.565 -2.872 7.889 1.00 97.19 93 LYS A N 1
ATOM 728 C CA . LYS A 1 93 ? -8.752 -2.746 7.044 1.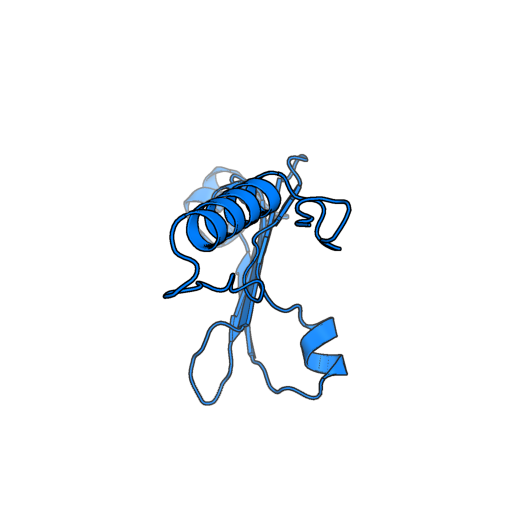00 97.19 93 LYS A CA 1
ATOM 729 C C . LYS A 1 93 ? -8.504 -3.350 5.669 1.00 97.19 93 LYS A C 1
ATOM 731 O O . LYS A 1 93 ? -7.520 -3.025 5.015 1.00 97.19 93 LYS A O 1
ATOM 736 N N . VAL A 1 94 ? -9.446 -4.157 5.199 1.00 97.62 94 VAL A N 1
ATOM 737 C CA . VAL A 1 94 ? -9.446 -4.761 3.865 1.00 97.62 94 VAL A CA 1
ATOM 738 C C . VAL A 1 94 ? -10.743 -4.402 3.148 1.00 97.62 94 VAL A C 1
ATOM 740 O O . VAL A 1 94 ? -11.828 -4.461 3.727 1.00 97.62 94 VAL A O 1
ATOM 743 N N . LEU A 1 95 ? -10.623 -4.025 1.880 1.00 97.94 95 LEU A N 1
ATOM 744 C CA . LEU A 1 95 ? -11.739 -3.740 0.983 1.00 97.94 95 LEU A CA 1
ATOM 745 C C . LEU A 1 95 ? -11.934 -4.943 0.069 1.00 97.94 95 LEU A C 1
ATOM 747 O O . LEU A 1 95 ? -10.979 -5.388 -0.569 1.00 97.94 95 LEU A O 1
ATOM 751 N N . VAL A 1 96 ? -13.151 -5.476 0.008 1.00 98.06 96 VAL A N 1
ATOM 752 C CA . VAL A 1 96 ? -13.445 -6.725 -0.703 1.00 98.06 96 VAL A CA 1
ATOM 753 C C . VAL A 1 96 ? -14.609 -6.519 -1.662 1.00 98.06 96 VAL A C 1
ATOM 755 O O . VAL A 1 96 ? -15.593 -5.860 -1.335 1.00 98.06 96 VAL A O 1
ATOM 758 N N . ASP A 1 97 ? -14.501 -7.084 -2.856 1.00 97.44 97 ASP A N 1
ATOM 759 C CA . ASP A 1 97 ? -15.616 -7.202 -3.788 1.00 97.44 97 ASP A CA 1
ATOM 760 C C . ASP A 1 97 ? -16.620 -8.246 -3.261 1.00 97.44 97 ASP A C 1
ATOM 762 O O . ASP A 1 97 ? -16.247 -9.413 -3.116 1.00 97.44 97 ASP A O 1
ATOM 766 N N . PRO A 1 98 ? -17.879 -7.867 -2.969 1.00 97.12 98 PRO A N 1
ATOM 767 C CA . PRO A 1 98 ? -18.853 -8.779 -2.375 1.00 97.12 98 PRO A CA 1
ATOM 768 C C . PRO A 1 98 ? -19.277 -9.927 -3.297 1.00 97.12 98 PRO A C 1
ATOM 770 O O . PRO A 1 98 ? -19.765 -10.935 -2.796 1.00 97.12 98 PRO A O 1
ATOM 773 N N . GLU A 1 99 ? -19.128 -9.793 -4.617 1.00 96.38 99 GLU A N 1
ATOM 774 C CA . GLU A 1 99 ? -19.539 -10.844 -5.556 1.00 96.38 99 GLU A CA 1
ATOM 775 C C . GLU A 1 99 ? -18.440 -11.878 -5.760 1.00 96.38 99 GLU A C 1
ATOM 777 O O . GLU A 1 99 ? -18.701 -13.079 -5.766 1.00 96.38 99 GLU A O 1
ATOM 782 N N . SER A 1 100 ? -17.203 -11.411 -5.931 1.00 96.62 100 SER A N 1
ATOM 783 C CA . SER A 1 100 ? -16.068 -12.279 -6.254 1.00 96.62 100 SER A CA 1
ATOM 784 C C . SER A 1 100 ? -15.237 -12.692 -5.039 1.00 96.62 100 SER A C 1
ATOM 786 O O . SER A 1 100 ? -14.402 -13.588 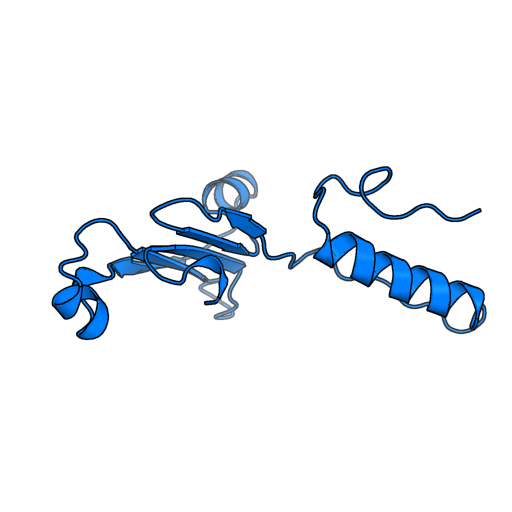-5.149 1.00 96.62 100 SER A O 1
ATOM 788 N N . GLY A 1 101 ? -15.403 -12.022 -3.895 1.00 94.69 101 GLY A N 1
ATOM 789 C CA . GLY A 1 101 ? -14.533 -12.180 -2.727 1.00 94.69 101 GLY A CA 1
ATOM 790 C C . GLY A 1 101 ? -13.120 -11.625 -2.938 1.00 94.69 101 GLY A C 1
ATOM 791 O O . GLY A 1 101 ? -12.234 -11.847 -2.112 1.00 94.69 101 GLY A O 1
ATOM 792 N N . ARG A 1 102 ? -12.869 -10.913 -4.044 1.00 95.38 102 ARG A N 1
ATOM 793 C CA . ARG A 1 102 ? -11.542 -10.390 -4.374 1.00 95.38 102 ARG A CA 1
ATOM 794 C C . ARG A 1 102 ? -11.172 -9.219 -3.469 1.00 95.38 102 ARG A C 1
ATOM 796 O O . ARG A 1 102 ? -11.933 -8.263 -3.346 1.00 95.38 102 ARG A O 1
ATOM 803 N N . ILE A 1 103 ? -9.955 -9.246 -2.929 1.00 95.94 103 ILE A N 1
ATOM 804 C CA . ILE A 1 103 ? -9.371 -8.103 -2.220 1.00 95.94 103 ILE A CA 1
ATOM 805 C C . ILE A 1 103 ? -9.068 -6.983 -3.222 1.00 95.94 103 ILE A C 1
ATOM 807 O O . ILE A 1 103 ? -8.367 -7.187 -4.218 1.00 95.94 103 ILE A O 1
ATOM 811 N N . LEU A 1 104 ? -9.620 -5.805 -2.951 1.00 95.69 104 LEU A N 1
ATOM 812 C CA . LEU A 1 104 ? -9.474 -4.584 -3.740 1.00 95.69 104 LEU A CA 1
ATOM 813 C C . LEU A 1 104 ? -8.401 -3.658 -3.163 1.00 95.69 104 LEU A C 1
ATOM 815 O O . LEU A 1 104 ? -7.720 -2.973 -3.921 1.00 95.69 104 LEU A O 1
ATOM 819 N N . GLY A 1 105 ? -8.230 -3.663 -1.841 1.00 96.25 105 GLY A N 1
ATOM 820 C CA . GLY A 1 105 ? -7.195 -2.897 -1.158 1.00 96.25 105 GLY A CA 1
ATOM 821 C C . GLY A 1 105 ? -7.047 -3.288 0.308 1.00 96.25 105 GLY A C 1
ATOM 822 O O . GLY A 1 105 ? -7.963 -3.861 0.901 1.00 96.25 105 GLY A O 1
ATOM 823 N N . GLY A 1 106 ? -5.887 -2.983 0.878 1.00 97.06 106 GLY A N 1
ATOM 824 C CA . GLY A 1 106 ? -5.534 -3.224 2.272 1.00 97.06 106 GLY A CA 1
ATOM 825 C C . GLY A 1 106 ? -4.885 -1.983 2.870 1.00 97.06 106 GLY A C 1
ATOM 826 O O . GLY A 1 106 ? -4.101 -1.319 2.199 1.00 97.06 106 GLY A O 1
ATOM 827 N N . HIS A 1 107 ? -5.244 -1.652 4.108 1.00 97.25 107 HIS A N 1
ATOM 828 C CA . HIS A 1 107 ? -4.804 -0.447 4.808 1.00 97.25 107 HIS A CA 1
ATOM 829 C C . HIS A 1 107 ? -4.601 -0.776 6.280 1.00 97.25 107 HIS A C 1
ATOM 831 O O . HIS A 1 107 ? -5.535 -1.226 6.944 1.00 97.25 107 HIS A O 1
ATOM 837 N N . VAL A 1 108 ? -3.401 -0.542 6.788 1.00 97.31 108 VAL A N 1
ATOM 838 C CA . VAL A 1 108 ? -3.003 -0.877 8.151 1.00 97.31 108 VAL A CA 1
ATOM 839 C C . VAL A 1 108 ? -2.327 0.335 8.773 1.00 97.31 108 VAL A C 1
ATOM 841 O O . VAL A 1 108 ? -1.491 0.978 8.142 1.00 97.31 108 VAL A O 1
ATOM 844 N N . ILE A 1 109 ? -2.690 0.647 10.011 1.00 96.38 109 ILE A N 1
ATOM 845 C CA . ILE A 1 109 ? -1.973 1.589 10.867 1.00 96.38 109 ILE A CA 1
ATOM 846 C C . ILE A 1 109 ? -1.710 0.896 12.194 1.00 96.38 109 ILE A C 1
ATOM 848 O O . ILE A 1 109 ? -2.626 0.324 12.779 1.00 96.38 109 ILE A O 1
ATOM 852 N N . GLY A 1 110 ? -0.466 0.919 12.653 1.00 93.25 110 GLY A N 1
ATOM 853 C CA . GLY A 1 110 ? -0.070 0.247 13.884 1.00 93.25 110 GLY A CA 1
ATOM 854 C C . GLY A 1 110 ? 1.318 -0.383 13.794 1.00 93.25 110 GLY A C 1
ATOM 855 O O . GLY A 1 110 ? 2.030 -0.208 12.803 1.00 93.25 110 GLY A O 1
ATOM 856 N N . PRO A 1 111 ? 1.731 -1.112 14.838 1.00 89.62 111 PRO A N 1
ATOM 857 C CA . PRO A 1 111 ? 2.983 -1.856 14.852 1.00 89.62 111 PRO A CA 1
ATOM 858 C C . PRO A 1 111 ? 3.136 -2.758 13.620 1.00 89.62 111 PRO A C 1
ATOM 860 O O . PRO A 1 111 ? 2.227 -3.518 13.279 1.00 89.62 111 PRO A O 1
ATOM 863 N N . GLN A 1 112 ? 4.308 -2.690 12.980 1.00 88.50 112 GLN A N 1
ATOM 864 C CA . GLN A 1 112 ? 4.695 -3.529 11.838 1.00 88.50 112 GLN A CA 1
ATOM 865 C C . GLN A 1 112 ? 3.807 -3.373 10.590 1.00 88.50 112 GLN A C 1
ATOM 867 O O . GLN A 1 112 ? 3.843 -4.230 9.704 1.00 88.50 112 GLN A O 1
ATOM 872 N N . ALA A 1 113 ? 3.034 -2.286 10.484 1.00 92.06 113 ALA A N 1
ATOM 873 C CA . ALA A 1 113 ? 2.161 -2.035 9.340 1.00 92.06 113 ALA A CA 1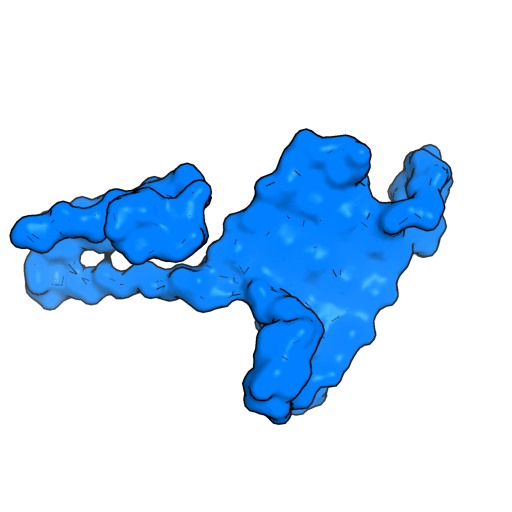
ATOM 874 C C . ALA A 1 113 ? 2.922 -1.985 8.006 1.00 92.06 113 ALA A C 1
ATOM 876 O O . ALA A 1 113 ? 2.350 -2.317 6.977 1.00 92.06 113 ALA A O 1
ATOM 877 N N . ALA A 1 114 ? 4.208 -1.616 7.998 1.00 88.00 114 ALA A N 1
ATOM 878 C CA . ALA A 1 114 ? 5.009 -1.612 6.773 1.00 88.00 114 ALA A CA 1
ATOM 879 C C . ALA A 1 114 ? 5.443 -3.018 6.303 1.00 88.00 114 ALA A C 1
ATOM 881 O O . ALA A 1 114 ? 5.929 -3.162 5.180 1.00 88.00 114 ALA A O 1
ATOM 882 N N . THR A 1 115 ? 5.332 -4.033 7.169 1.00 84.56 115 THR A N 1
ATOM 883 C CA . THR A 1 115 ? 5.743 -5.423 6.890 1.00 84.56 115 THR A CA 1
ATOM 884 C C . THR A 1 115 ? 4.558 -6.353 6.615 1.00 84.56 115 THR A C 1
ATOM 886 O O . THR A 1 115 ? 4.734 -7.347 5.910 1.00 84.56 115 THR A O 1
ATOM 889 N N . LEU A 1 116 ? 3.386 -6.054 7.186 1.00 73.06 116 LEU A N 1
ATOM 890 C CA . LEU A 1 116 ? 2.126 -6.784 6.986 1.00 73.06 116 LEU A CA 1
ATOM 891 C C . LEU A 1 116 ? 1.510 -6.504 5.608 1.00 73.06 116 LEU A C 1
ATOM 893 O O . LEU A 1 116 ? 0.963 -7.468 5.026 1.00 73.06 116 LEU A O 1
#

Sequence (116 aa):
MWALGDIRNPNQLKHLANREARVAFHNVAHPEDPIRLDERVVPHAVFSHPEIGSVGETEATLAQAGRRFVVGRRDYGDVAYGWALEDLTGFAKVLVDPESGRILGGHVIGPQAATL

pLDDT: mean 90.93, std 6.21, range [73.06, 98.31]

Secondary structure (DSSP, 8-state):
----GGGT-SS--HHHHHHHHHHHHHHHH-TTS------S---EEE-SSS-EEEEE--HHHHHHTT---EEEEEEGGGSHHHHHTT-SS-EEEEEE-TTT--EEEEEEESTTTTT-

Radius of gyration: 17.89 Å; chains: 1; bounding box: 37×23×54 Å

Foldseek 3Di:
DDDFAPVPDPPRDPVRRVVVVVQVVCCVVCVPDHDDDDPQWDKDWDVDVFIKIKTADDPVRCVVVVHDWDKDKDALCVDPVSVVVVPPDWMKMWIARPPPRDTRMIITTGPPNHPD